Protein AF-X1MXT7-F1 (afdb_monomer_lite)

Sequence (134 aa):
MNREELKVAAERLRNFPRKKKFLIAIDSDGCVFDSMSPKQIVVFHPKIMEFHQLWGIEFYLRQVAEFVNLFSRTRGCNRFIALQHIYRFLTEIPGIDQMIVEQGITLPDATTLDAYIKKYKDISLGNPTLEEYV

Radius of gyration: 19.44 Å; chains: 1; bounding box: 43×33×56 Å

Secondary structure (DSSP, 8-state):
--HHHHHHHHHHHHT----SS------TBTTTB--HHHIIIIIIHHHHHHHHT-GGGHHHHHHHHHIIIIISTTTT--HHHHHHHHHHHHHTSTTHHHHHHHTT------HHHHHHHHHHTTT--SHHHHHHH-

Organism: NCBI:txid412755

Structure (mmCIF, N/CA/C/O backbone):
data_AF-X1MXT7-F1
#
_entry.id   AF-X1MXT7-F1
#
loop_
_atom_site.group_PDB
_atom_site.id
_atom_site.type_symbol
_atom_site.label_atom_id
_atom_site.label_alt_id
_atom_site.label_comp_id
_atom_site.label_asym_id
_atom_site.label_entity_id
_atom_site.label_seq_id
_atom_site.pdbx_PDB_ins_code
_atom_site.Cartn_x
_atom_site.Cartn_y
_atom_site.Cartn_z
_atom_site.occupancy
_atom_site.B_iso_or_equiv
_atom_site.auth_seq_id
_atom_site.auth_comp_id
_atom_site.auth_asym_id
_atom_site.auth_atom_id
_atom_site.pdbx_PDB_model_num
ATOM 1 N N . MET A 1 1 ? -4.177 -2.419 -25.487 1.00 59.03 1 MET A N 1
ATOM 2 C CA . MET A 1 1 ? -3.439 -3.277 -26.430 1.00 59.03 1 MET A CA 1
ATOM 3 C C . MET A 1 1 ? -3.895 -4.706 -26.249 1.00 59.03 1 MET A C 1
ATOM 5 O O . MET A 1 1 ? -4.060 -5.129 -25.108 1.00 59.03 1 MET A O 1
ATOM 9 N N . ASN A 1 2 ? -4.123 -5.431 -27.336 1.00 86.88 2 ASN A N 1
ATOM 10 C CA . ASN A 1 2 ? -4.421 -6.859 -27.266 1.00 86.88 2 ASN A CA 1
ATOM 11 C C . ASN A 1 2 ? -3.135 -7.680 -27.012 1.00 86.88 2 ASN A C 1
ATOM 13 O O . ASN A 1 2 ? -2.015 -7.163 -27.047 1.00 86.88 2 ASN A O 1
ATOM 17 N N . ARG A 1 3 ? -3.294 -8.976 -26.720 1.00 82.31 3 ARG A N 1
ATOM 18 C CA . ARG A 1 3 ? -2.184 -9.872 -26.348 1.00 82.31 3 ARG A CA 1
ATOM 19 C C . ARG A 1 3 ? -1.128 -10.011 -27.452 1.00 82.31 3 ARG A C 1
ATOM 21 O O . ARG A 1 3 ? 0.044 -10.213 -27.146 1.00 82.31 3 ARG A O 1
ATOM 28 N N . GLU A 1 4 ? -1.540 -9.879 -28.706 1.00 87.81 4 GLU A N 1
ATOM 29 C CA . GLU A 1 4 ? -0.666 -9.988 -29.871 1.00 87.81 4 GLU A CA 1
ATOM 30 C C . GLU A 1 4 ? 0.165 -8.714 -30.066 1.00 87.81 4 GLU A C 1
ATOM 32 O O . GLU A 1 4 ? 1.379 -8.777 -30.241 1.00 87.81 4 GLU A O 1
ATOM 37 N N . GLU A 1 5 ? -0.446 -7.542 -29.893 1.00 86.94 5 GLU A N 1
ATOM 38 C CA . GLU A 1 5 ? 0.253 -6.251 -29.901 1.00 86.94 5 GLU A CA 1
ATOM 39 C C . GLU A 1 5 ? 1.334 -6.177 -28.812 1.00 86.94 5 GLU A C 1
ATOM 41 O O . GLU A 1 5 ? 2.425 -5.655 -29.050 1.00 86.94 5 GLU A O 1
ATOM 46 N N . LEU A 1 6 ? 1.061 -6.732 -27.624 1.00 81.62 6 LEU A N 1
ATOM 47 C CA . LEU A 1 6 ? 2.041 -6.815 -26.534 1.00 81.62 6 LEU A CA 1
ATOM 48 C C . LEU A 1 6 ? 3.222 -7.729 -26.885 1.00 81.62 6 LEU A C 1
ATOM 50 O O . LEU A 1 6 ? 4.366 -7.378 -26.588 1.00 81.62 6 LEU A O 1
ATOM 54 N N . LYS A 1 7 ? 2.972 -8.871 -27.542 1.00 88.88 7 LYS A N 1
ATOM 55 C CA . LYS A 1 7 ? 4.041 -9.761 -28.022 1.00 88.88 7 LYS A CA 1
ATOM 56 C C . LYS A 1 7 ? 4.923 -9.068 -29.056 1.00 88.88 7 LYS A C 1
ATOM 58 O O . LYS A 1 7 ? 6.140 -9.056 -28.891 1.00 88.88 7 LYS A O 1
ATOM 63 N N . VAL A 1 8 ? 4.319 -8.428 -30.057 1.00 90.12 8 VAL A N 1
ATOM 64 C CA . VAL A 1 8 ? 5.051 -7.701 -31.108 1.00 90.12 8 VAL A CA 1
ATOM 65 C C . VAL A 1 8 ? 5.887 -6.564 -30.514 1.00 90.12 8 VAL A C 1
ATOM 67 O O . VAL A 1 8 ? 7.043 -6.369 -30.898 1.00 90.12 8 VAL A O 1
ATOM 70 N N . ALA A 1 9 ? 5.345 -5.817 -29.547 1.00 87.75 9 ALA A N 1
ATOM 71 C CA . ALA A 1 9 ? 6.091 -4.771 -28.849 1.00 87.75 9 ALA A CA 1
ATOM 72 C C . ALA A 1 9 ? 7.282 -5.339 -28.054 1.00 87.75 9 ALA A C 1
ATOM 74 O O . ALA A 1 9 ? 8.385 -4.789 -28.120 1.00 87.75 9 ALA A O 1
ATOM 75 N N . ALA A 1 10 ? 7.087 -6.458 -27.349 1.00 88.88 10 ALA A N 1
ATOM 76 C CA . ALA A 1 10 ? 8.150 -7.131 -26.606 1.00 88.88 10 ALA A CA 1
ATOM 77 C C . ALA A 1 10 ? 9.257 -7.665 -27.531 1.00 88.88 10 ALA A C 1
ATOM 79 O O . ALA A 1 10 ? 10.441 -7.496 -27.235 1.00 88.88 10 ALA A O 1
ATOM 80 N N . GLU A 1 11 ? 8.897 -8.262 -28.669 1.00 93.12 11 GLU A N 1
ATOM 81 C CA . GLU A 1 11 ? 9.859 -8.721 -29.678 1.00 93.12 11 GLU A CA 1
ATOM 82 C C . GLU A 1 11 ? 10.648 -7.561 -30.286 1.00 93.12 11 GLU A C 1
ATOM 84 O O . GLU A 1 11 ? 11.868 -7.655 -30.417 1.00 93.12 11 GLU A O 1
ATOM 89 N N . ARG A 1 12 ? 9.993 -6.433 -30.584 1.00 91.06 12 ARG A N 1
ATOM 90 C CA . ARG A 1 12 ? 10.673 -5.216 -31.057 1.00 91.06 12 ARG A CA 1
ATOM 91 C C . ARG A 1 12 ? 11.707 -4.696 -30.062 1.00 91.06 12 ARG A C 1
ATOM 93 O O . ARG A 1 12 ? 12.783 -4.287 -30.485 1.00 91.06 12 ARG A O 1
ATOM 100 N N . LEU A 1 13 ? 11.394 -4.711 -28.767 1.00 87.50 13 LEU A N 1
ATOM 101 C CA . LEU A 1 13 ? 12.320 -4.310 -27.702 1.00 87.50 13 LEU A CA 1
ATOM 102 C C . LEU A 1 13 ? 13.505 -5.274 -27.581 1.00 87.50 13 LEU A C 1
ATOM 104 O O . LEU A 1 13 ? 14.646 -4.824 -27.501 1.00 87.50 13 LEU A O 1
ATOM 108 N N . ARG A 1 14 ? 13.254 -6.590 -27.619 1.00 88.75 14 ARG A N 1
ATOM 109 C CA . ARG A 1 14 ? 14.316 -7.615 -27.584 1.00 88.75 14 ARG A CA 1
ATOM 110 C C . ARG A 1 14 ? 15.250 -7.520 -28.787 1.00 88.75 14 ARG A C 1
ATOM 112 O O . ARG A 1 14 ? 16.458 -7.649 -28.630 1.00 88.75 14 ARG A O 1
ATOM 119 N N . ASN A 1 15 ? 14.687 -7.255 -29.963 1.00 93.19 15 ASN A N 1
ATOM 120 C CA . ASN A 1 15 ? 15.422 -7.140 -31.220 1.00 93.19 15 ASN A CA 1
ATOM 121 C C . ASN A 1 15 ? 15.898 -5.707 -31.503 1.00 93.19 15 ASN A C 1
ATOM 123 O O . ASN A 1 15 ? 16.346 -5.421 -32.615 1.00 93.19 15 ASN A O 1
ATOM 127 N N . PHE A 1 16 ? 15.789 -4.787 -30.538 1.00 90.19 16 PHE A N 1
ATOM 128 C CA . PHE A 1 16 ? 16.158 -3.396 -30.754 1.00 90.19 16 PHE A CA 1
ATOM 129 C C . PHE A 1 16 ? 17.674 -3.283 -30.993 1.00 90.19 16 PHE A C 1
ATOM 131 O O . PHE A 1 16 ? 18.465 -3.584 -30.092 1.00 90.19 16 PHE A O 1
ATOM 138 N N . PRO A 1 17 ? 18.122 -2.833 -32.182 1.00 90.38 17 PRO A N 1
ATOM 139 C CA . PRO A 1 17 ? 19.542 -2.770 -32.484 1.00 90.38 17 PRO A CA 1
ATOM 140 C C . PRO A 1 17 ? 20.207 -1.692 -31.624 1.00 90.38 17 PRO A C 1
ATOM 142 O O . PRO A 1 17 ? 19.834 -0.516 -31.659 1.00 90.38 17 PRO A O 1
ATOM 145 N N . ARG A 1 18 ? 21.224 -2.079 -30.848 1.00 90.62 18 ARG A N 1
ATOM 146 C CA . ARG A 1 18 ? 21.971 -1.157 -29.984 1.00 90.62 18 ARG A CA 1
ATOM 147 C C . ARG A 1 18 ? 22.712 -0.113 -30.827 1.00 90.62 18 ARG A C 1
ATOM 149 O O . ARG A 1 18 ? 23.688 -0.429 -31.495 1.00 90.62 18 ARG A O 1
ATOM 156 N N . LYS A 1 19 ? 22.289 1.154 -30.742 1.00 92.06 19 LYS A N 1
ATOM 157 C CA . LYS A 1 19 ? 22.909 2.285 -31.470 1.00 92.06 19 LYS A CA 1
ATOM 158 C C . LYS A 1 19 ? 23.931 3.088 -30.660 1.00 92.06 19 LYS A C 1
ATOM 160 O O . LYS A 1 19 ? 24.637 3.922 -31.220 1.00 92.06 19 LYS A O 1
ATOM 165 N N . LYS A 1 20 ? 23.976 2.908 -29.337 1.00 93.12 20 LYS A N 1
ATOM 166 C CA . LYS A 1 20 ? 24.816 3.690 -28.415 1.00 93.12 20 LYS A CA 1
ATOM 167 C C . LYS A 1 20 ? 25.598 2.769 -27.480 1.00 93.12 20 LYS A C 1
ATOM 169 O O . LYS A 1 20 ? 25.149 1.672 -27.141 1.00 93.12 20 LYS A O 1
ATOM 174 N N . LYS A 1 21 ? 26.777 3.224 -27.044 1.00 93.75 21 LYS A N 1
ATOM 175 C CA . LYS A 1 21 ? 27.629 2.478 -26.103 1.00 93.75 21 LYS A CA 1
ATOM 176 C C . LYS A 1 21 ? 27.014 2.407 -24.703 1.00 93.75 21 LYS A C 1
ATOM 178 O O . LYS A 1 21 ? 27.218 1.413 -24.022 1.00 93.75 21 LYS A O 1
ATOM 183 N N . PHE A 1 22 ? 26.216 3.390 -24.303 1.00 91.81 22 PHE A N 1
ATOM 184 C CA . PHE A 1 22 ? 25.566 3.412 -22.995 1.00 91.81 22 PHE A CA 1
ATOM 185 C C . PHE A 1 22 ? 24.098 3.812 -23.132 1.00 91.81 22 PHE A C 1
ATOM 187 O O . PHE A 1 22 ? 23.742 4.555 -24.049 1.00 91.81 22 PHE A O 1
ATOM 194 N N . LEU A 1 23 ? 23.274 3.308 -22.217 1.00 88.94 23 LEU A N 1
ATOM 195 C CA . LEU A 1 23 ? 21.913 3.764 -21.966 1.00 88.94 23 LEU A CA 1
ATOM 196 C C . LEU A 1 23 ? 21.904 4.353 -20.557 1.00 88.94 23 LEU A C 1
ATOM 198 O O . LEU A 1 23 ? 22.268 3.663 -19.609 1.00 88.94 23 LEU A O 1
ATOM 202 N N . ILE A 1 24 ? 21.511 5.617 -20.443 1.00 90.00 24 ILE A N 1
ATOM 203 C CA . ILE A 1 24 ? 21.268 6.272 -19.159 1.00 90.00 24 ILE A CA 1
ATOM 204 C C . ILE A 1 24 ? 19.760 6.465 -19.081 1.00 90.00 24 ILE A C 1
ATOM 206 O O . ILE A 1 24 ? 19.193 7.197 -19.890 1.00 90.00 24 ILE A O 1
ATOM 210 N N . ALA A 1 25 ? 19.120 5.757 -18.158 1.00 88.25 25 ALA A N 1
ATOM 211 C CA . ALA A 1 25 ? 17.703 5.903 -17.868 1.00 88.25 25 ALA A CA 1
ATOM 212 C C . ALA A 1 25 ? 17.570 6.556 -16.494 1.00 88.25 25 ALA A C 1
ATOM 214 O O . ALA A 1 25 ? 18.227 6.131 -15.544 1.00 88.25 25 ALA A O 1
ATOM 215 N N . ILE A 1 26 ? 16.748 7.596 -16.416 1.00 87.50 26 ILE A N 1
ATOM 216 C CA . ILE A 1 26 ? 16.420 8.277 -15.169 1.00 87.50 26 ILE A CA 1
ATOM 217 C C . ILE A 1 26 ? 14.932 8.052 -14.953 1.00 87.50 26 ILE A C 1
ATOM 219 O O . ILE A 1 26 ? 14.133 8.350 -15.842 1.00 87.50 26 ILE A O 1
ATOM 223 N N . ASP A 1 27 ? 14.577 7.490 -13.804 1.00 84.56 27 ASP A N 1
ATOM 224 C CA . ASP A 1 27 ? 13.177 7.368 -13.427 1.00 84.56 27 ASP A CA 1
ATOM 225 C C . ASP A 1 27 ? 12.608 8.765 -13.163 1.00 84.56 27 ASP A C 1
ATOM 227 O O . ASP A 1 27 ? 13.220 9.579 -12.470 1.00 84.56 27 ASP A O 1
ATOM 231 N N . SER A 1 28 ? 11.461 9.088 -13.749 1.00 83.62 28 SER A N 1
ATOM 232 C CA . SER A 1 28 ? 10.871 10.412 -13.570 1.00 83.62 28 SER A CA 1
ATOM 233 C C . SER A 1 28 ? 10.235 10.555 -12.191 1.00 83.62 28 SER A C 1
ATOM 235 O O . SER A 1 28 ? 10.384 11.592 -11.540 1.00 83.62 28 SER A O 1
ATOM 237 N N . ASP A 1 29 ? 9.534 9.516 -11.741 1.00 79.25 29 ASP A N 1
ATOM 238 C CA . ASP A 1 29 ? 8.718 9.555 -10.534 1.00 79.25 29 ASP A CA 1
ATOM 239 C C . ASP A 1 29 ? 9.560 9.288 -9.285 1.00 79.25 29 ASP A C 1
ATOM 241 O O . ASP A 1 29 ? 10.181 8.244 -9.134 1.00 79.25 29 ASP A O 1
ATOM 245 N N . GLY A 1 30 ? 9.591 10.245 -8.359 1.00 75.06 30 GLY A N 1
ATOM 246 C CA . GLY A 1 30 ? 10.329 10.107 -7.104 1.00 75.06 30 GLY A CA 1
ATOM 247 C C . GLY A 1 30 ? 11.851 10.242 -7.226 1.00 75.06 30 GLY A C 1
ATOM 248 O O . GLY A 1 30 ? 12.520 10.162 -6.195 1.00 75.06 30 GLY A O 1
ATOM 249 N N . CYS A 1 31 ? 12.389 10.467 -8.433 1.00 80.19 31 CYS A N 1
ATOM 250 C CA . CYS A 1 31 ? 13.802 10.785 -8.669 1.00 80.19 31 CYS A CA 1
ATOM 251 C C . CYS A 1 31 ? 13.985 12.148 -9.360 1.00 80.19 31 CYS A C 1
ATOM 253 O O . CYS A 1 31 ? 14.673 13.000 -8.802 1.00 80.19 31 CYS A O 1
ATOM 255 N N . VAL A 1 32 ? 13.342 12.401 -10.510 1.00 86.12 32 VAL A N 1
ATOM 256 C CA . VAL A 1 32 ? 13.390 13.730 -11.165 1.00 86.12 32 VAL A CA 1
ATOM 257 C C . VAL A 1 32 ? 12.376 14.699 -10.556 1.00 86.12 32 VAL A C 1
ATOM 259 O O . VAL A 1 32 ? 12.695 15.867 -10.341 1.00 86.12 32 VAL A O 1
ATOM 262 N N . PHE A 1 33 ? 11.167 14.223 -10.256 1.00 88.00 33 PHE A N 1
ATOM 263 C CA . PHE A 1 33 ? 10.111 15.016 -9.624 1.00 88.00 33 PHE A CA 1
ATOM 264 C C . PHE A 1 33 ? 9.595 14.313 -8.370 1.00 88.00 33 PHE A C 1
ATOM 266 O O . PHE A 1 33 ? 9.424 13.090 -8.373 1.00 88.00 33 PHE A O 1
ATOM 273 N N . ASP A 1 34 ? 9.263 15.072 -7.320 1.00 84.38 34 ASP A N 1
ATOM 274 C CA . ASP A 1 34 ? 8.548 14.509 -6.169 1.00 84.38 34 ASP A CA 1
ATOM 275 C C . ASP A 1 34 ? 7.058 14.330 -6.481 1.00 84.38 34 ASP A C 1
ATOM 277 O O . ASP A 1 34 ? 6.188 15.081 -6.045 1.00 84.38 34 ASP A O 1
ATOM 281 N N . SER A 1 35 ? 6.765 13.308 -7.279 1.00 89.62 35 SER A N 1
ATOM 282 C CA . SER A 1 35 ? 5.399 12.850 -7.509 1.00 89.62 35 SER A CA 1
ATOM 283 C C . SER A 1 35 ? 4.960 11.799 -6.484 1.00 89.62 35 SER A C 1
ATOM 285 O O . SER A 1 35 ? 3.783 11.446 -6.449 1.00 89.62 35 SER A O 1
ATOM 287 N N . MET A 1 36 ? 5.867 11.294 -5.639 1.00 91.75 36 MET A N 1
ATOM 288 C CA . MET A 1 36 ? 5.568 10.197 -4.715 1.00 91.75 36 MET A CA 1
ATOM 289 C C . MET A 1 36 ? 4.828 10.680 -3.475 1.00 91.75 36 MET A C 1
ATOM 291 O O . MET A 1 36 ? 3.823 10.066 -3.109 1.00 91.75 36 MET A O 1
ATOM 295 N N . SER A 1 37 ? 5.259 11.794 -2.882 1.00 93.25 37 SER A N 1
ATOM 296 C CA . SER A 1 37 ? 4.577 12.396 -1.733 1.00 93.25 37 SER A CA 1
ATOM 297 C C . SER A 1 37 ? 3.101 12.705 -2.029 1.00 93.25 37 SER A C 1
ATOM 299 O O . SER A 1 37 ? 2.240 12.183 -1.315 1.00 93.25 37 SER A O 1
ATOM 301 N N . PRO A 1 38 ? 2.743 13.447 -3.103 1.00 95.00 38 PRO A N 1
ATOM 302 C CA . PRO A 1 38 ? 1.338 13.720 -3.397 1.00 95.00 38 PRO A CA 1
ATOM 303 C C . PRO A 1 38 ? 0.545 12.454 -3.748 1.00 95.00 38 PRO A C 1
ATOM 305 O O . PRO A 1 38 ? -0.591 12.318 -3.301 1.00 95.00 38 PRO A O 1
ATOM 308 N N . LYS A 1 39 ? 1.118 11.484 -4.478 1.00 93.94 39 LYS A N 1
ATOM 309 C CA . LYS A 1 39 ? 0.430 10.208 -4.765 1.00 93.94 39 LYS A CA 1
ATOM 310 C C . LYS A 1 39 ? 0.072 9.455 -3.483 1.00 93.94 39 LYS A C 1
ATOM 312 O O . LYS A 1 39 ? -1.051 8.977 -3.350 1.00 93.94 39 LYS A O 1
ATOM 317 N N . GLN A 1 40 ? 0.996 9.360 -2.531 1.00 96.12 40 GLN A N 1
ATOM 318 C CA . GLN A 1 40 ? 0.736 8.668 -1.269 1.00 96.12 40 GLN A CA 1
ATOM 319 C C . GLN A 1 40 ? -0.259 9.446 -0.397 1.00 96.12 40 GLN A C 1
ATOM 321 O O . GLN A 1 40 ? -1.315 8.922 -0.044 1.00 96.12 40 GLN A O 1
ATOM 326 N N . ILE A 1 41 ? 0.019 10.723 -0.135 1.00 96.88 41 ILE A N 1
ATOM 327 C CA . ILE A 1 41 ? -0.717 11.535 0.843 1.00 96.88 41 ILE A CA 1
ATOM 328 C C . ILE A 1 41 ? -2.113 11.929 0.348 1.00 96.88 41 ILE A C 1
ATOM 330 O O . ILE A 1 41 ? -3.067 11.905 1.131 1.00 96.88 41 ILE A O 1
ATOM 334 N N . VAL A 1 42 ? -2.239 12.303 -0.927 1.00 97.31 42 VAL A N 1
ATOM 335 C CA . VAL A 1 42 ? -3.489 12.836 -1.494 1.00 97.31 42 VAL A CA 1
ATOM 336 C C . VAL A 1 42 ? -4.359 11.729 -2.083 1.00 97.31 42 VAL A C 1
ATOM 338 O O . VAL A 1 42 ? -5.579 11.857 -2.074 1.00 97.31 42 VAL A O 1
ATOM 341 N N . VAL A 1 43 ? -3.766 10.637 -2.580 1.00 96.50 43 VAL A N 1
ATOM 342 C CA . VAL A 1 43 ? -4.524 9.571 -3.259 1.00 96.50 43 VAL A CA 1
ATOM 343 C C . VAL A 1 43 ? -4.595 8.299 -2.424 1.00 96.50 43 VAL A C 1
ATOM 345 O O . VAL A 1 43 ? -5.693 7.842 -2.111 1.00 96.50 43 VAL A O 1
ATOM 348 N N . PHE A 1 44 ? -3.460 7.705 -2.049 1.00 97.12 44 PHE A N 1
ATOM 349 C CA . PHE A 1 44 ? -3.480 6.366 -1.455 1.00 97.12 44 PHE A CA 1
ATOM 350 C C . PHE A 1 44 ? -3.950 6.334 -0.000 1.00 97.12 44 PHE A C 1
ATOM 352 O O . PHE A 1 44 ? -4.795 5.498 0.317 1.00 97.12 44 PHE A O 1
ATOM 359 N N . HIS A 1 45 ? -3.487 7.231 0.876 1.00 97.94 45 HIS A N 1
ATOM 360 C CA . HIS A 1 45 ? -3.923 7.209 2.281 1.00 97.94 45 HIS A CA 1
ATOM 361 C C . HIS A 1 45 ? -5.445 7.396 2.412 1.00 97.94 45 HIS A C 1
ATOM 363 O O . HIS A 1 45 ? -6.069 6.579 3.095 1.00 97.94 45 HIS A O 1
ATOM 369 N N . PRO A 1 46 ? -6.083 8.365 1.714 1.00 98.38 46 PRO A N 1
ATOM 370 C CA . PRO A 1 46 ? -7.539 8.487 1.725 1.00 98.38 46 PRO A CA 1
ATOM 371 C C . PRO A 1 46 ? -8.248 7.228 1.233 1.00 98.38 46 PRO A C 1
ATOM 373 O O . PRO A 1 46 ? -9.241 6.825 1.826 1.00 98.38 46 PRO A O 1
ATOM 376 N N . LYS A 1 47 ? -7.720 6.551 0.203 1.00 97.94 47 LYS A N 1
ATOM 377 C CA . LYS A 1 47 ? -8.335 5.319 -0.312 1.00 97.94 47 LYS A CA 1
ATOM 378 C C . LYS A 1 47 ? -8.256 4.151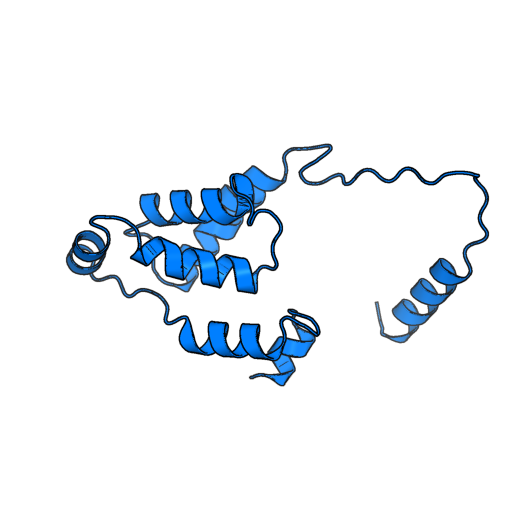 0.665 1.00 97.94 47 LYS A C 1
ATOM 380 O O . LYS A 1 47 ? -9.217 3.393 0.753 1.00 97.94 47 LYS A O 1
ATOM 385 N N . ILE A 1 48 ? -7.167 4.027 1.427 1.00 97.25 48 ILE A N 1
ATOM 386 C CA . ILE A 1 48 ? -7.071 3.028 2.502 1.00 97.25 48 ILE A CA 1
ATOM 387 C C . ILE A 1 48 ? -8.108 3.335 3.592 1.00 97.25 48 ILE A C 1
ATOM 389 O O . ILE A 1 48 ? -8.837 2.436 4.011 1.00 97.25 48 ILE A O 1
ATOM 393 N N . MET A 1 49 ? -8.212 4.600 4.018 1.00 97.69 49 MET A N 1
ATOM 394 C CA . MET A 1 49 ? -9.162 5.010 5.059 1.00 97.69 49 MET A CA 1
ATOM 395 C C . MET A 1 49 ? -10.620 4.872 4.629 1.00 97.69 49 MET A C 1
ATOM 397 O O . MET A 1 49 ? -11.425 4.391 5.417 1.00 97.69 49 MET A O 1
ATOM 401 N N . GLU A 1 50 ? -10.969 5.245 3.397 1.00 97.62 50 GLU A N 1
ATOM 402 C CA . GLU A 1 50 ? -12.320 5.067 2.854 1.00 97.62 50 GLU A CA 1
ATOM 403 C C . GLU A 1 50 ? -12.706 3.591 2.785 1.00 97.62 50 GLU A C 1
ATOM 405 O O . GLU A 1 50 ? -13.786 3.213 3.234 1.00 97.62 50 GLU A O 1
ATOM 410 N N . PHE A 1 51 ? -11.830 2.744 2.243 1.00 96.38 51 PHE A N 1
ATOM 411 C CA . PHE A 1 51 ? -12.158 1.335 2.043 1.00 96.38 51 PHE A CA 1
ATOM 412 C C . PHE A 1 51 ? -12.325 0.584 3.370 1.00 96.38 51 PHE A C 1
ATOM 414 O O . PHE A 1 51 ? -13.226 -0.240 3.500 1.00 96.38 51 PHE A O 1
ATOM 421 N N . HIS A 1 52 ? -11.498 0.900 4.369 1.00 95.44 52 HIS A N 1
ATOM 422 C CA . HIS A 1 52 ? -11.517 0.236 5.676 1.00 95.44 52 HIS A CA 1
ATOM 423 C C . HIS A 1 52 ? -12.225 1.026 6.784 1.00 95.44 52 HIS A C 1
ATOM 425 O O . HIS A 1 52 ? -12.201 0.596 7.931 1.00 95.44 52 HIS A O 1
ATOM 431 N N . GLN A 1 53 ? -12.846 2.165 6.464 1.00 96.69 53 GLN A N 1
ATOM 432 C CA . GLN A 1 53 ? -13.528 3.035 7.432 1.00 96.69 53 GLN A CA 1
ATOM 433 C C . GLN A 1 53 ? -12.612 3.506 8.587 1.00 96.69 53 GLN A C 1
ATOM 435 O O . GLN A 1 53 ? -13.007 3.529 9.749 1.00 96.69 53 GLN A O 1
ATOM 440 N N . LEU A 1 54 ? -11.374 3.907 8.271 1.00 96.88 54 LEU A N 1
ATOM 441 C CA . LEU A 1 54 ? -10.329 4.249 9.258 1.00 96.88 54 LEU A CA 1
ATOM 442 C C . LEU A 1 54 ? -10.138 5.757 9.487 1.00 96.88 54 LEU A C 1
ATOM 444 O O . LEU A 1 54 ? -9.127 6.174 10.050 1.00 96.88 54 LEU A O 1
ATOM 448 N N . TRP A 1 55 ? -11.081 6.598 9.061 1.00 97.06 55 TRP A N 1
ATOM 449 C CA . TRP A 1 55 ? -10.948 8.057 9.175 1.00 97.06 55 TRP A CA 1
ATOM 450 C C . TRP A 1 55 ? -10.776 8.553 10.618 1.00 97.06 55 TRP A C 1
ATOM 452 O O . TRP A 1 55 ? -10.043 9.512 10.842 1.00 97.06 55 TRP A O 1
ATOM 462 N N . GLY A 1 56 ? -11.362 7.876 11.611 1.00 95.81 56 GLY A N 1
ATOM 463 C CA . GLY A 1 56 ? -11.200 8.257 13.021 1.00 95.81 56 GLY A CA 1
ATOM 464 C C . GLY A 1 56 ? -9.782 8.055 13.584 1.00 95.81 56 GLY A C 1
ATOM 465 O O . GLY A 1 56 ? -9.493 8.543 14.671 1.00 95.81 56 GLY A O 1
ATOM 466 N N . ILE A 1 57 ? -8.878 7.399 12.842 1.00 96.06 57 ILE A N 1
ATOM 467 C CA . ILE A 1 57 ? -7.444 7.275 13.172 1.00 96.06 57 ILE A CA 1
ATOM 468 C C . ILE A 1 57 ? -6.540 7.862 12.076 1.00 96.06 57 ILE A C 1
ATOM 470 O O . ILE A 1 57 ? -5.391 7.437 11.927 1.00 96.06 57 ILE A O 1
ATOM 474 N N . GLU A 1 58 ? -7.028 8.846 11.310 1.00 96.75 58 GLU A N 1
ATOM 475 C CA . GLU A 1 58 ? -6.313 9.439 10.168 1.00 96.75 58 GLU A CA 1
ATOM 476 C C . GLU A 1 58 ? -4.858 9.804 10.490 1.00 96.75 58 GLU A C 1
ATOM 478 O O . GLU A 1 58 ? -3.945 9.449 9.742 1.00 96.75 58 GLU A O 1
ATOM 483 N N . PHE A 1 59 ? -4.631 10.479 11.618 1.00 95.88 59 PHE A N 1
ATOM 484 C CA . PHE A 1 59 ? -3.297 10.904 12.039 1.00 95.88 59 PHE A CA 1
ATOM 485 C C . PHE A 1 59 ? -2.315 9.729 12.167 1.00 95.88 59 PHE A C 1
ATOM 487 O O . PHE A 1 59 ? -1.168 9.817 11.723 1.00 95.88 59 PHE A O 1
ATOM 494 N N . TYR A 1 60 ? -2.759 8.614 12.747 1.00 96.88 60 TYR A N 1
ATOM 495 C CA . TYR A 1 60 ? -1.934 7.421 12.935 1.00 96.88 60 TYR A CA 1
ATOM 496 C C . TYR A 1 60 ? -1.699 6.693 11.614 1.00 96.88 60 TYR A C 1
ATOM 498 O O . TYR A 1 60 ? -0.566 6.325 11.300 1.00 96.88 60 TYR A O 1
ATOM 506 N N . LEU A 1 61 ? -2.745 6.550 10.797 1.00 97.62 61 LEU A N 1
ATOM 507 C CA . LEU A 1 61 ? -2.632 5.886 9.503 1.00 97.62 61 LEU A CA 1
ATOM 508 C C . LEU A 1 61 ? -1.709 6.640 8.548 1.00 97.62 61 LEU A C 1
ATOM 510 O O . LEU A 1 61 ? -0.879 6.007 7.896 1.00 97.62 61 LEU A O 1
ATOM 514 N N . ARG A 1 62 ? -1.794 7.974 8.493 1.00 97.94 62 ARG A N 1
ATOM 515 C CA . ARG A 1 62 ? -0.886 8.784 7.671 1.00 97.94 62 ARG A CA 1
ATOM 516 C C . ARG A 1 62 ? 0.560 8.625 8.111 1.00 97.94 62 ARG A C 1
ATOM 518 O O . ARG A 1 62 ? 1.397 8.336 7.267 1.00 97.94 62 ARG A O 1
ATOM 525 N N . GLN A 1 63 ? 0.851 8.713 9.408 1.00 97.44 63 GLN A N 1
ATOM 526 C CA . GLN A 1 63 ? 2.218 8.524 9.905 1.00 97.44 63 GLN A CA 1
ATOM 527 C C . GLN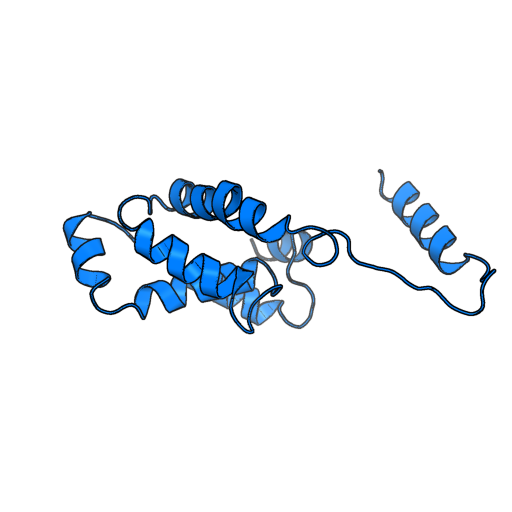 A 1 63 ? 2.800 7.163 9.515 1.00 97.44 63 GLN A C 1
ATOM 529 O O . GLN A 1 63 ? 3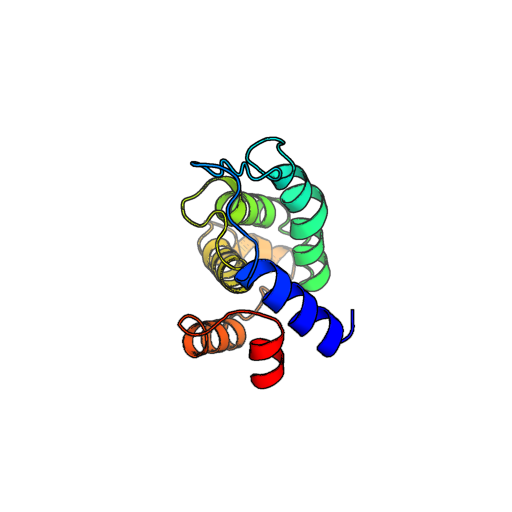.917 7.095 8.999 1.00 97.44 63 GLN A O 1
ATOM 534 N N . VAL A 1 64 ? 2.040 6.082 9.709 1.00 97.88 64 VAL A N 1
ATOM 535 C CA . VAL A 1 64 ? 2.497 4.734 9.348 1.00 97.88 64 VAL A CA 1
ATOM 536 C C . VAL A 1 64 ? 2.660 4.595 7.840 1.00 97.88 64 VAL A C 1
ATOM 538 O O . VAL A 1 64 ? 3.679 4.087 7.375 1.00 97.88 64 VAL A O 1
ATOM 541 N N . ALA A 1 65 ? 1.681 5.047 7.058 1.00 98.06 65 ALA A N 1
ATOM 542 C CA . ALA A 1 65 ? 1.717 4.913 5.609 1.00 98.06 65 ALA A CA 1
ATOM 543 C C . ALA A 1 65 ? 2.838 5.753 4.977 1.00 98.06 65 ALA A C 1
ATOM 545 O O . ALA A 1 65 ? 3.503 5.277 4.056 1.00 98.06 65 ALA A O 1
ATOM 546 N N . GLU A 1 66 ? 3.121 6.944 5.506 1.00 97.75 66 GLU A N 1
ATOM 547 C CA . GLU A 1 66 ? 4.272 7.759 5.109 1.00 97.75 66 GLU A CA 1
ATOM 548 C C . GLU A 1 66 ? 5.593 7.090 5.496 1.00 97.75 66 GLU A C 1
ATOM 550 O O . GLU A 1 66 ? 6.502 6.995 4.666 1.00 97.75 66 GLU A O 1
ATOM 555 N N . PHE A 1 67 ? 5.701 6.549 6.713 1.00 98.00 67 PHE A N 1
ATOM 556 C CA . PHE A 1 67 ? 6.883 5.794 7.123 1.00 98.00 67 PHE A CA 1
ATOM 557 C C . PHE A 1 67 ? 7.135 4.606 6.186 1.00 98.00 67 PHE A C 1
ATOM 559 O O . PHE A 1 67 ? 8.242 4.446 5.668 1.00 98.00 67 PHE A O 1
ATOM 566 N N . VAL A 1 68 ? 6.108 3.808 5.891 1.00 98.19 68 VAL A N 1
ATOM 567 C CA . VAL A 1 68 ? 6.229 2.624 5.030 1.00 98.19 68 VAL A CA 1
ATOM 568 C C . VAL A 1 68 ? 6.569 2.999 3.586 1.00 98.19 68 VAL A C 1
ATOM 570 O O . VAL A 1 68 ? 7.453 2.381 2.987 1.00 98.19 68 VAL A O 1
ATOM 573 N N . ASN A 1 69 ? 5.891 4.000 3.018 1.00 96.94 69 ASN A N 1
ATOM 574 C CA . ASN A 1 69 ? 5.944 4.265 1.578 1.00 96.94 69 ASN A CA 1
ATOM 575 C C . ASN A 1 69 ? 6.926 5.365 1.161 1.00 96.94 69 ASN A C 1
ATOM 577 O O . ASN A 1 69 ? 7.302 5.402 -0.012 1.00 96.94 69 ASN A O 1
ATOM 581 N N . LEU A 1 70 ? 7.347 6.251 2.069 1.00 95.12 70 LEU A N 1
ATOM 582 C CA . LEU A 1 70 ? 8.157 7.431 1.733 1.00 95.12 70 LEU A CA 1
ATOM 583 C C . LEU A 1 70 ? 9.466 7.530 2.526 1.00 95.12 70 LEU A C 1
ATOM 585 O O . LEU A 1 70 ? 10.482 7.931 1.947 1.00 95.12 70 LEU A O 1
ATOM 589 N N . PHE A 1 71 ? 9.464 7.167 3.813 1.00 95.44 71 PHE A N 1
ATOM 590 C CA . PHE A 1 71 ? 10.537 7.574 4.738 1.00 95.44 71 PHE A C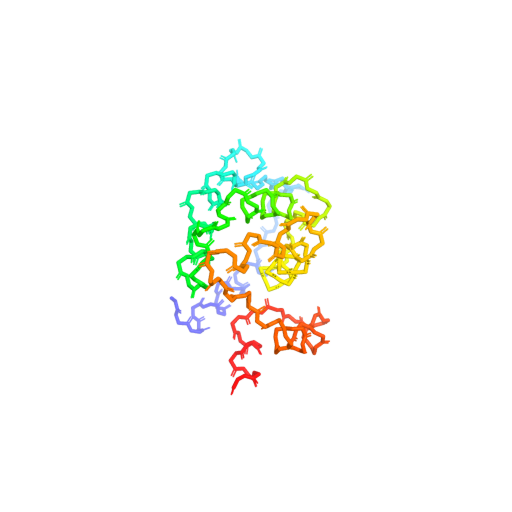A 1
ATOM 591 C C . PHE A 1 71 ? 11.289 6.432 5.436 1.00 95.44 71 PHE A C 1
ATOM 593 O O . PHE A 1 71 ? 12.096 6.686 6.327 1.00 95.44 71 PHE A O 1
ATOM 600 N N . SER A 1 72 ? 11.088 5.179 5.025 1.00 96.44 72 SER A N 1
ATOM 601 C CA . SER A 1 72 ? 11.811 4.030 5.583 1.00 96.44 72 SER A CA 1
ATOM 602 C C . SER A 1 72 ? 12.426 3.132 4.509 1.00 96.44 72 SER A C 1
ATOM 604 O O . SER A 1 72 ? 12.302 3.360 3.305 1.00 96.44 72 SER A O 1
ATOM 606 N N . ARG A 1 73 ? 13.087 2.061 4.960 1.00 95.81 73 ARG A N 1
ATOM 607 C CA . ARG A 1 73 ? 13.683 1.035 4.091 1.00 95.81 73 ARG A CA 1
ATOM 608 C C . ARG A 1 73 ? 12.651 0.201 3.332 1.00 95.81 73 ARG A C 1
ATOM 610 O O . ARG A 1 73 ? 13.036 -0.505 2.408 1.00 95.81 73 ARG A O 1
ATOM 617 N N . THR A 1 74 ? 11.371 0.270 3.699 1.00 95.88 74 THR A N 1
ATOM 618 C CA . THR A 1 74 ? 10.294 -0.403 2.959 1.00 95.88 74 THR A CA 1
ATOM 619 C C . THR A 1 74 ? 9.782 0.429 1.784 1.00 95.88 74 THR A C 1
ATOM 621 O O . THR A 1 74 ? 8.934 -0.048 1.029 1.00 95.88 74 THR A O 1
ATOM 624 N N . ARG A 1 75 ? 10.284 1.659 1.594 1.00 94.19 75 ARG A N 1
ATOM 625 C CA . ARG A 1 75 ? 9.913 2.509 0.459 1.00 94.19 75 ARG A CA 1
ATOM 626 C C . ARG A 1 75 ? 10.099 1.762 -0.860 1.00 94.19 75 ARG A C 1
ATOM 628 O O . ARG A 1 75 ? 11.157 1.201 -1.126 1.00 94.19 75 ARG A O 1
ATOM 635 N N . GLY A 1 76 ? 9.071 1.812 -1.705 1.00 90.94 76 GLY A N 1
ATOM 636 C CA . GLY A 1 76 ? 9.080 1.160 -3.016 1.00 90.94 76 GLY A CA 1
ATOM 637 C C . GLY A 1 76 ? 8.864 -0.355 -2.971 1.00 90.94 76 GLY A C 1
ATOM 638 O O . GLY A 1 76 ? 8.980 -1.005 -4.008 1.00 90.94 76 GLY A O 1
ATOM 639 N N . CYS A 1 77 ? 8.535 -0.933 -1.808 1.00 95.06 77 CYS A N 1
ATOM 640 C CA . CYS A 1 77 ? 8.089 -2.320 -1.753 1.00 95.06 77 CYS A CA 1
ATOM 641 C C . CYS A 1 77 ? 6.762 -2.512 -2.509 1.00 95.06 77 CYS A C 1
ATOM 643 O O . CYS A 1 77 ? 6.043 -1.567 -2.841 1.00 95.06 77 CYS A O 1
ATOM 645 N N . ASN A 1 78 ? 6.441 -3.769 -2.808 1.00 96.38 78 ASN A N 1
ATOM 646 C CA . ASN A 1 78 ? 5.199 -4.108 -3.486 1.00 96.38 78 ASN A CA 1
ATOM 647 C C . ASN A 1 78 ? 3.975 -3.650 -2.665 1.00 96.38 78 ASN A C 1
ATOM 649 O O . ASN A 1 78 ? 3.953 -3.809 -1.449 1.00 96.38 78 ASN A O 1
ATOM 653 N N . ARG A 1 79 ? 2.924 -3.156 -3.332 1.00 95.00 79 ARG A N 1
ATOM 654 C CA . ARG A 1 79 ? 1.707 -2.627 -2.685 1.00 95.00 79 ARG A CA 1
ATOM 655 C C . ARG A 1 79 ? 1.048 -3.576 -1.672 1.00 95.00 79 ARG A C 1
ATOM 657 O O . ARG A 1 79 ? 0.519 -3.105 -0.675 1.00 95.00 79 ARG A O 1
ATOM 664 N N . PHE A 1 80 ? 1.084 -4.892 -1.900 1.00 96.56 80 PHE A N 1
ATOM 665 C CA . PHE A 1 80 ? 0.518 -5.869 -0.964 1.00 96.56 80 PHE A CA 1
ATOM 666 C C . PHE A 1 80 ? 1.358 -5.943 0.319 1.00 96.56 80 PHE A C 1
ATOM 668 O O . PHE A 1 80 ? 0.816 -5.924 1.418 1.00 96.56 80 PHE A O 1
ATOM 675 N N . ILE A 1 81 ? 2.686 -5.928 0.172 1.00 97.12 81 ILE A N 1
ATOM 676 C CA . ILE A 1 81 ? 3.642 -5.878 1.288 1.00 97.12 81 ILE A CA 1
ATOM 677 C C . ILE A 1 81 ? 3.516 -4.546 2.042 1.00 97.12 81 ILE A C 1
ATOM 679 O O . ILE A 1 81 ? 3.543 -4.529 3.270 1.00 97.12 81 ILE A O 1
ATOM 683 N N . ALA A 1 82 ? 3.319 -3.434 1.329 1.00 97.44 82 ALA A N 1
ATOM 684 C CA . ALA A 1 82 ? 3.101 -2.129 1.947 1.00 97.44 82 ALA A CA 1
ATOM 685 C C . ALA A 1 82 ? 1.846 -2.123 2.836 1.00 97.44 82 ALA A C 1
ATOM 687 O O . ALA A 1 82 ? 1.920 -1.679 3.979 1.00 97.44 82 ALA A O 1
ATOM 688 N N . LEU A 1 83 ? 0.719 -2.662 2.354 1.00 97.06 83 LEU A N 1
ATOM 689 C CA . LEU A 1 83 ? -0.508 -2.781 3.153 1.00 97.06 83 LEU A CA 1
ATOM 690 C C . LEU A 1 83 ? -0.312 -3.683 4.378 1.00 97.06 83 LEU A C 1
ATOM 692 O O . LEU A 1 83 ? -0.700 -3.292 5.475 1.00 97.06 83 LEU A O 1
ATOM 696 N N . GLN A 1 84 ? 0.362 -4.828 4.220 1.00 96.69 84 GLN A N 1
ATOM 697 C CA . GLN A 1 84 ? 0.723 -5.702 5.344 1.00 96.69 84 GLN A CA 1
ATOM 698 C C . GLN A 1 84 ? 1.530 -4.944 6.411 1.00 96.69 84 GLN A C 1
ATOM 700 O O . GLN A 1 84 ? 1.209 -5.016 7.598 1.00 96.69 84 GLN A O 1
ATOM 705 N N . HIS A 1 85 ? 2.559 -4.191 6.008 1.00 97.38 85 HIS A N 1
ATOM 706 C CA . HIS A 1 85 ? 3.336 -3.373 6.939 1.00 97.38 85 HIS A CA 1
ATOM 707 C C . HIS A 1 85 ? 2.487 -2.301 7.615 1.00 97.38 85 HIS A C 1
ATOM 709 O O . HIS A 1 85 ? 2.625 -2.114 8.819 1.00 97.38 85 HIS A O 1
ATOM 715 N N . ILE A 1 86 ? 1.608 -1.623 6.872 1.00 97.50 86 ILE A N 1
ATOM 716 C CA . ILE A 1 86 ? 0.738 -0.585 7.430 1.00 97.50 86 ILE A CA 1
ATOM 717 C C . ILE A 1 86 ? -0.165 -1.165 8.516 1.00 97.50 86 ILE A C 1
ATOM 719 O O . ILE A 1 86 ? -0.202 -0.623 9.618 1.00 97.50 86 ILE A O 1
ATOM 723 N N . TYR A 1 87 ? -0.857 -2.272 8.243 1.00 95.25 87 TYR A N 1
ATOM 724 C CA . TYR A 1 87 ? -1.758 -2.875 9.227 1.00 95.25 87 TYR A CA 1
ATOM 725 C C . TYR A 1 87 ? -0.999 -3.376 10.453 1.00 95.25 87 TYR A C 1
ATOM 727 O O . TYR A 1 87 ? -1.430 -3.124 11.575 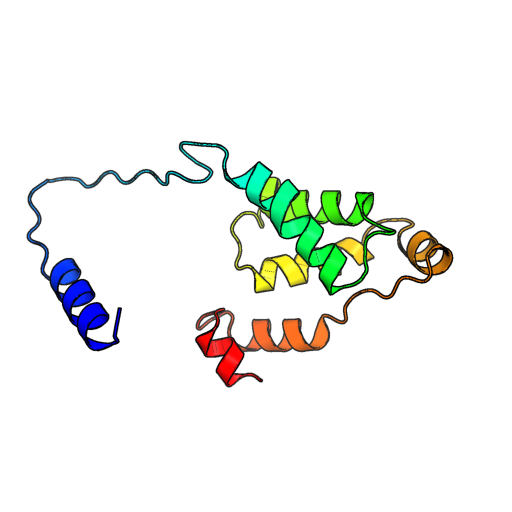1.00 95.25 87 TYR A O 1
ATOM 735 N N . ARG A 1 88 ? 0.168 -4.004 10.257 1.00 95.12 88 ARG A N 1
ATOM 736 C CA . ARG A 1 88 ? 1.000 -4.451 11.377 1.00 95.12 88 ARG A CA 1
ATOM 737 C C . ARG A 1 88 ? 1.479 -3.275 12.228 1.00 95.12 88 ARG A C 1
ATOM 739 O O . ARG A 1 88 ? 1.245 -3.257 13.429 1.00 95.12 88 ARG A O 1
ATOM 746 N N . PHE A 1 89 ? 2.101 -2.272 11.615 1.00 96.56 89 PHE A N 1
ATOM 747 C CA . PHE A 1 89 ? 2.661 -1.131 12.340 1.00 96.56 89 PHE A CA 1
ATOM 748 C C . PHE A 1 89 ? 1.601 -0.247 12.992 1.00 96.56 89 PHE A C 1
ATOM 750 O O . PHE A 1 89 ? 1.883 0.337 14.032 1.00 96.56 89 PHE A O 1
ATOM 757 N N . LEU A 1 90 ? 0.382 -0.183 12.448 1.00 95.75 90 LEU A N 1
ATOM 758 C CA . LEU A 1 90 ? -0.736 0.475 13.126 1.00 95.75 90 LEU A CA 1
ATOM 759 C C . LEU 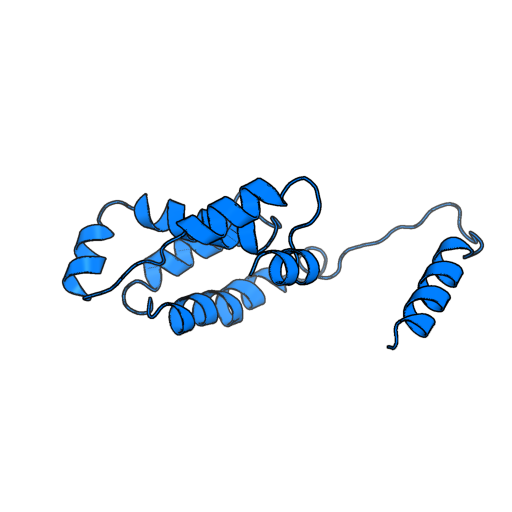A 1 90 ? -0.982 -0.123 14.513 1.00 95.75 90 LEU A C 1
ATOM 761 O O . LEU A 1 90 ? -1.153 0.638 15.457 1.00 95.75 90 LEU A O 1
ATOM 765 N N . THR A 1 91 ? -0.928 -1.452 14.651 1.00 93.00 91 THR A N 1
ATOM 766 C CA . THR A 1 91 ? -1.102 -2.137 15.949 1.00 93.00 91 THR A CA 1
ATOM 767 C C . THR A 1 91 ? 0.090 -1.979 16.896 1.00 93.00 91 THR A C 1
ATOM 769 O O . THR A 1 91 ? -0.032 -2.231 18.089 1.00 93.00 91 THR A O 1
ATOM 772 N N . GLU A 1 92 ? 1.245 -1.543 16.390 1.00 94.44 92 GLU A N 1
ATOM 773 C CA . GLU A 1 92 ? 2.452 -1.311 17.194 1.00 94.44 92 GLU A CA 1
ATOM 774 C C . GLU A 1 92 ? 2.484 0.110 17.801 1.00 94.44 92 GLU A C 1
ATOM 776 O O . GLU A 1 92 ? 3.373 0.420 18.598 1.00 94.44 92 GLU A O 1
ATOM 781 N N . ILE A 1 93 ? 1.531 0.987 17.452 1.00 94.44 93 ILE A N 1
ATOM 782 C CA . ILE A 1 93 ? 1.472 2.361 17.967 1.00 94.44 93 ILE A CA 1
ATOM 783 C C . ILE A 1 93 ? 0.980 2.380 19.421 1.00 94.44 93 ILE A C 1
ATOM 785 O O . ILE A 1 93 ? -0.148 1.963 19.697 1.00 94.44 93 ILE A O 1
ATOM 789 N N . PRO A 1 94 ? 1.748 2.969 20.356 1.00 93.50 94 PRO A N 1
ATOM 790 C CA . PRO A 1 94 ? 1.287 3.150 21.726 1.00 93.50 94 PRO A CA 1
ATOM 791 C C . PRO A 1 94 ? -0.006 3.976 21.794 1.00 93.50 94 PRO A C 1
ATOM 793 O O . PRO A 1 94 ? -0.062 5.104 21.306 1.00 93.50 94 PRO A O 1
ATOM 796 N N . GLY A 1 95 ? -1.037 3.419 22.434 1.00 88.94 95 GLY A N 1
ATOM 797 C CA . GLY A 1 95 ? -2.318 4.098 22.664 1.00 88.94 95 GLY A CA 1
ATOM 798 C C . GLY A 1 95 ? -3.331 4.002 21.518 1.00 88.94 95 GLY A C 1
ATOM 799 O O . GLY A 1 95 ? -4.438 4.521 21.660 1.00 88.94 95 GLY A O 1
ATOM 800 N N . ILE A 1 96 ? -3.005 3.319 20.414 1.00 92.81 96 ILE A N 1
ATOM 801 C CA . ILE A 1 96 ? -3.942 3.147 19.293 1.00 92.81 96 ILE A CA 1
ATOM 802 C C . ILE A 1 96 ? -5.198 2.365 19.699 1.00 92.81 96 ILE A C 1
ATOM 804 O O . ILE A 1 96 ? -6.294 2.719 19.278 1.00 92.81 96 ILE A O 1
ATOM 808 N N . ASP A 1 97 ? -5.057 1.360 20.568 1.00 92.25 97 ASP A N 1
ATOM 809 C CA . ASP A 1 97 ? -6.163 0.506 21.014 1.00 92.25 97 ASP A CA 1
ATOM 810 C C . ASP A 1 97 ? -7.267 1.315 21.698 1.00 92.25 97 ASP A C 1
ATOM 812 O O . ASP A 1 97 ? -8.453 1.088 21.463 1.00 92.25 97 ASP A O 1
ATOM 816 N N . GLN A 1 98 ? -6.881 2.311 22.501 1.00 92.31 98 GLN A N 1
ATOM 817 C CA . GLN A 1 98 ? -7.831 3.198 23.161 1.00 92.31 98 GLN A CA 1
ATOM 818 C C . GLN A 1 98 ? -8.620 4.016 22.133 1.00 92.31 98 GLN A C 1
ATOM 820 O O . GLN A 1 98 ? -9.846 4.062 22.200 1.00 92.31 98 GLN A O 1
ATOM 825 N N . MET A 1 99 ? -7.935 4.601 21.146 1.00 92.12 99 MET A N 1
ATOM 826 C CA . MET A 1 99 ? -8.580 5.369 20.075 1.00 92.12 99 MET A CA 1
ATOM 827 C C . MET A 1 99 ? -9.518 4.497 19.236 1.00 92.12 99 MET A C 1
ATOM 829 O O . MET A 1 99 ? -10.611 4.932 18.883 1.00 92.12 99 MET A O 1
ATOM 833 N N . ILE A 1 100 ? -9.120 3.256 18.941 1.00 93.88 100 ILE A N 1
ATOM 834 C CA . ILE A 1 100 ? -9.943 2.297 18.195 1.00 93.88 100 ILE A CA 1
ATOM 835 C C . ILE A 1 100 ? -11.249 2.014 18.943 1.00 93.88 100 ILE A C 1
ATOM 837 O O . ILE A 1 100 ? -12.317 2.065 18.333 1.00 93.88 100 ILE A O 1
ATOM 841 N N . VAL A 1 101 ? -11.176 1.765 20.254 1.00 94.56 101 VAL A N 1
ATOM 842 C CA . VAL A 1 101 ? -12.359 1.516 21.092 1.00 94.56 101 VAL A CA 1
ATOM 843 C C . VAL A 1 101 ? -13.247 2.758 21.182 1.00 94.56 101 VAL A C 1
ATOM 845 O O . VAL A 1 101 ? -14.453 2.656 20.966 1.00 94.56 101 VAL A O 1
ATOM 848 N N . GLU A 1 102 ? -12.668 3.928 21.459 1.00 94.62 102 GLU A N 1
ATOM 849 C CA . GLU A 1 102 ? -13.411 5.189 21.601 1.00 94.62 102 GLU A CA 1
ATOM 850 C C . GLU A 1 102 ? -14.136 5.598 20.312 1.00 94.62 102 GLU A C 1
ATOM 852 O O . GLU A 1 102 ? -15.248 6.123 20.365 1.00 94.62 102 GLU A O 1
ATOM 857 N N . GLN A 1 103 ? -13.526 5.336 19.154 1.00 93.19 103 GLN A N 1
ATOM 858 C CA . GLN A 1 103 ? -14.081 5.667 17.840 1.00 93.19 103 GLN A CA 1
ATOM 859 C C . GLN A 1 103 ? -14.914 4.527 17.227 1.00 93.19 103 GLN A C 1
ATOM 861 O O . GLN A 1 103 ? -15.457 4.692 16.135 1.00 93.19 103 GLN A O 1
ATOM 866 N N . GLY A 1 104 ? -15.014 3.366 17.889 1.00 94.44 104 GLY A N 1
ATOM 867 C CA . GLY A 1 104 ? -15.730 2.197 17.366 1.00 94.44 104 GLY A CA 1
ATOM 868 C C . GLY A 1 104 ? -15.151 1.656 16.053 1.00 94.44 104 GLY A C 1
ATOM 869 O O . GLY A 1 104 ? -15.892 1.171 15.197 1.00 94.44 104 GLY A O 1
ATOM 870 N N . ILE A 1 105 ? -13.836 1.770 15.864 1.00 95.38 105 ILE A N 1
ATOM 871 C CA . ILE A 1 105 ? -13.144 1.366 14.636 1.00 95.38 105 ILE A CA 1
ATOM 872 C C . ILE A 1 105 ? -12.838 -0.132 14.680 1.00 95.38 105 ILE A C 1
ATOM 874 O O . ILE A 1 105 ? -12.563 -0.703 15.730 1.00 95.38 105 ILE A O 1
ATOM 878 N N . THR A 1 106 ? -12.852 -0.786 13.521 1.00 94.50 106 THR A N 1
ATOM 879 C CA . THR A 1 106 ? -12.357 -2.159 13.363 1.00 94.50 106 THR A CA 1
ATOM 880 C C . THR A 1 106 ? -11.170 -2.144 12.411 1.00 94.50 106 THR A C 1
ATOM 882 O O . THR A 1 106 ? -11.296 -1.693 11.273 1.00 94.50 106 THR A O 1
ATOM 885 N N . LEU A 1 107 ? -10.008 -2.616 12.870 1.00 92.69 107 LEU A N 1
ATOM 886 C CA . LEU A 1 107 ? -8.837 -2.725 12.004 1.00 92.69 107 LEU A CA 1
ATOM 887 C C . LEU A 1 107 ? -8.994 -3.874 10.993 1.00 92.69 107 LEU A C 1
ATOM 889 O O . LEU A 1 107 ? -9.651 -4.872 11.298 1.00 92.69 107 LEU A O 1
ATOM 893 N N . PRO A 1 108 ? -8.379 -3.770 9.800 1.00 91.75 108 PRO A N 1
ATOM 894 C CA . PRO A 1 108 ? -8.439 -4.828 8.796 1.00 91.75 108 PRO A CA 1
ATOM 895 C C . PRO A 1 108 ? -7.764 -6.119 9.276 1.00 91.75 108 PRO A C 1
ATOM 897 O O . PRO A 1 108 ? -6.650 -6.078 9.798 1.00 91.75 108 PRO A O 1
ATOM 900 N N . ASP A 1 109 ? -8.395 -7.268 9.022 1.00 90.75 109 ASP A N 1
ATOM 901 C CA . ASP A 1 109 ? -7.750 -8.572 9.190 1.00 90.75 109 ASP A CA 1
ATOM 902 C C . ASP A 1 109 ? -6.763 -8.830 8.039 1.00 90.75 109 ASP A C 1
ATOM 904 O O . ASP A 1 109 ? -7.146 -8.960 6.872 1.00 90.75 109 ASP A O 1
ATOM 908 N N . ALA A 1 110 ? -5.476 -8.914 8.374 1.00 92.00 110 ALA A N 1
ATOM 909 C CA . ALA A 1 110 ? -4.403 -9.153 7.418 1.00 92.00 110 ALA A CA 1
ATOM 910 C C . ALA A 1 110 ? -4.189 -10.644 7.095 1.00 92.00 110 ALA A C 1
ATOM 912 O O . ALA A 1 110 ? -3.420 -10.950 6.188 1.00 92.00 110 ALA A O 1
ATOM 913 N N . THR A 1 111 ? -4.875 -11.582 7.758 1.00 94.62 111 THR A N 1
ATOM 914 C CA . THR A 1 111 ? -4.588 -13.029 7.662 1.00 94.62 111 THR A CA 1
ATOM 915 C C . THR A 1 111 ? -4.576 -13.549 6.220 1.00 94.62 111 THR A C 1
ATOM 917 O O . THR A 1 111 ? -3.648 -14.244 5.798 1.00 94.62 111 THR A O 1
ATOM 920 N N . THR A 1 112 ? -5.587 -13.187 5.425 1.00 95.12 112 THR A N 1
ATOM 921 C CA . THR A 1 112 ? -5.687 -13.628 4.022 1.00 95.12 112 THR A CA 1
ATOM 922 C C . THR A 1 112 ? -4.612 -12.982 3.143 1.00 95.12 112 THR A C 1
ATOM 924 O O . THR A 1 112 ? -4.042 -13.644 2.272 1.00 95.12 112 THR A O 1
ATOM 927 N N . LEU A 1 113 ? -4.299 -11.706 3.395 1.00 95.69 113 LEU A N 1
ATOM 928 C CA . LEU A 1 113 ? -3.234 -10.975 2.708 1.00 95.69 113 LEU A CA 1
ATOM 929 C C . LEU A 1 113 ? -1.860 -11.586 3.018 1.00 95.69 113 LEU A C 1
ATOM 931 O O . LEU A 1 113 ? -1.059 -11.795 2.107 1.00 95.69 113 LEU A O 1
ATOM 935 N N . ASP A 1 114 ? -1.609 -11.933 4.276 1.00 96.44 114 ASP A N 1
ATOM 936 C CA . ASP A 1 114 ? -0.368 -12.552 4.736 1.00 96.44 114 ASP A CA 1
ATOM 937 C C . ASP A 1 114 ? -0.148 -13.916 4.080 1.00 96.44 114 ASP A C 1
ATOM 939 O O . ASP A 1 114 ? 0.952 -14.217 3.602 1.00 96.44 114 ASP A O 1
ATOM 943 N N . ALA A 1 115 ? -1.203 -14.730 4.007 1.00 97.12 115 ALA A N 1
ATOM 944 C CA . ALA A 1 115 ? -1.171 -16.022 3.331 1.00 97.12 115 ALA A CA 1
ATOM 945 C C . ALA A 1 115 ? -0.894 -15.875 1.824 1.00 97.12 115 ALA A C 1
ATOM 947 O O . ALA A 1 115 ? -0.043 -16.591 1.283 1.00 97.12 115 ALA A O 1
ATOM 948 N N . TYR A 1 116 ? -1.534 -14.904 1.166 1.00 97.75 116 TYR A N 1
ATOM 949 C CA . TYR A 1 116 ? -1.280 -14.582 -0.238 1.00 97.75 116 TYR A CA 1
ATOM 950 C C . TYR A 1 116 ? 0.178 -14.158 -0.474 1.00 97.75 116 TYR A C 1
ATOM 952 O O . TYR A 1 116 ? 0.866 -14.729 -1.327 1.00 97.75 116 TYR A O 1
ATOM 960 N N . ILE A 1 117 ? 0.687 -13.212 0.322 1.00 97.31 117 ILE A N 1
ATOM 961 C CA . ILE A 1 117 ? 2.076 -12.743 0.231 1.00 97.31 117 ILE A CA 1
ATOM 962 C C . ILE A 1 117 ? 3.036 -13.914 0.429 1.00 97.31 117 ILE A C 1
ATOM 964 O O . ILE A 1 117 ? 3.956 -14.098 -0.368 1.00 97.31 117 ILE A O 1
ATOM 968 N N . LYS A 1 118 ? 2.809 -14.750 1.447 1.00 97.12 118 LYS A N 1
ATOM 969 C CA . LYS A 1 118 ? 3.651 -15.919 1.723 1.00 97.12 118 LYS A CA 1
ATOM 970 C C . LYS A 1 118 ? 3.708 -16.886 0.539 1.00 97.12 118 LYS A C 1
ATOM 972 O O . LYS A 1 118 ? 4.781 -17.427 0.277 1.00 97.12 118 LYS A O 1
ATOM 977 N N . LYS A 1 119 ? 2.589 -17.097 -0.161 1.00 96.56 119 LYS A N 1
ATOM 978 C CA . LYS A 1 119 ? 2.500 -18.012 -1.308 1.00 96.56 119 LYS A CA 1
ATOM 979 C C . LYS A 1 119 ? 3.198 -17.468 -2.561 1.00 96.56 119 LYS A C 1
ATOM 981 O O . LYS A 1 119 ? 3.860 -18.239 -3.248 1.00 96.56 119 LYS A O 1
ATOM 986 N N . TYR A 1 120 ? 3.079 -16.170 -2.853 1.00 95.44 120 TYR A N 1
ATOM 987 C CA . TYR A 1 120 ? 3.498 -15.607 -4.149 1.00 95.44 120 TYR A CA 1
ATOM 988 C C . TYR A 1 120 ? 4.696 -14.647 -4.108 1.00 95.44 120 TYR A C 1
ATOM 990 O O . TYR A 1 120 ? 5.125 -14.191 -5.172 1.00 95.44 120 TYR A O 1
ATOM 998 N N . LYS A 1 121 ? 5.273 -14.349 -2.933 1.00 91.19 121 LYS A N 1
ATOM 999 C CA . LYS A 1 121 ? 6.411 -13.412 -2.799 1.00 91.19 121 LYS A CA 1
ATOM 1000 C C . LYS A 1 121 ? 7.621 -13.758 -3.676 1.00 91.19 121 LYS A C 1
ATOM 1002 O O . LYS A 1 121 ? 8.288 -12.846 -4.149 1.00 91.19 121 LYS A O 1
ATOM 1007 N N . ASP A 1 122 ? 7.869 -15.046 -3.915 1.00 91.44 122 ASP A N 1
ATOM 1008 C CA . ASP A 1 122 ? 9.018 -15.536 -4.690 1.00 91.44 122 ASP A CA 1
ATOM 1009 C C . ASP A 1 122 ? 8.669 -15.763 -6.177 1.00 91.44 122 ASP A C 1
ATOM 1011 O O . ASP A 1 122 ? 9.505 -16.213 -6.956 1.00 91.44 122 ASP A O 1
ATOM 1015 N N . ILE A 1 123 ? 7.429 -15.452 -6.577 1.00 89.94 123 ILE A N 1
ATOM 1016 C CA . ILE A 1 123 ? 6.920 -15.601 -7.947 1.00 89.94 123 ILE A CA 1
ATOM 1017 C C . ILE A 1 123 ? 6.629 -14.216 -8.530 1.00 89.94 123 ILE A C 1
ATOM 1019 O O . ILE A 1 123 ? 7.361 -13.713 -9.380 1.00 89.94 123 ILE A O 1
ATOM 1023 N N . SER A 1 124 ? 5.530 -13.601 -8.090 1.00 91.19 124 SER A N 1
ATOM 1024 C CA . SER A 1 124 ? 5.093 -12.265 -8.487 1.00 91.19 124 SER A CA 1
ATOM 1025 C C . SER A 1 124 ? 3.873 -11.871 -7.662 1.00 91.19 124 SER A C 1
ATOM 1027 O O . SER A 1 124 ? 2.913 -12.631 -7.562 1.00 91.19 124 SER A O 1
ATOM 1029 N N . LEU A 1 125 ? 3.871 -10.663 -7.106 1.00 95.00 125 LEU A N 1
ATOM 1030 C CA . LEU A 1 125 ? 2.720 -10.110 -6.394 1.00 95.00 125 LEU A CA 1
ATOM 1031 C C . LEU A 1 125 ? 2.016 -9.087 -7.293 1.00 95.00 125 LEU A C 1
ATOM 1033 O O . LEU A 1 125 ? 2.469 -7.946 -7.420 1.00 95.00 125 LEU A O 1
ATOM 1037 N N . GLY A 1 126 ? 0.909 -9.482 -7.925 1.00 93.75 126 GLY A N 1
ATOM 1038 C CA . GLY A 1 126 ? 0.199 -8.657 -8.906 1.00 93.75 126 GLY A CA 1
ATOM 1039 C C . GLY A 1 126 ? -1.248 -9.097 -9.115 1.00 93.75 126 GLY A C 1
ATOM 1040 O O . GLY A 1 126 ? -1.734 -9.970 -8.411 1.00 93.75 126 GLY A O 1
ATOM 1041 N N . ASN A 1 127 ? -1.947 -8.483 -10.075 1.00 93.69 127 ASN A N 1
ATOM 1042 C CA . ASN A 1 127 ? -3.323 -8.885 -10.401 1.00 93.69 127 ASN A CA 1
ATOM 1043 C C . ASN A 1 127 ? -3.422 -10.353 -10.855 1.00 93.69 127 ASN A C 1
ATOM 1045 O O . ASN A 1 127 ? -4.297 -11.033 -10.339 1.00 93.69 127 ASN A O 1
ATOM 1049 N N . PRO A 1 128 ? -2.533 -10.885 -11.724 1.00 93.56 128 PRO A N 1
ATOM 1050 C CA . PRO A 1 128 ? -2.683 -12.262 -12.198 1.00 93.56 128 PRO A CA 1
ATOM 1051 C C . PRO A 1 128 ? -2.596 -13.306 -11.080 1.00 93.56 128 PRO A C 1
ATOM 1053 O O . PRO A 1 128 ? -3.384 -14.240 -11.044 1.00 93.56 128 PRO A O 1
ATOM 1056 N N . THR A 1 129 ? -1.653 -13.139 -10.149 1.00 95.00 129 THR A N 1
ATOM 1057 C CA . THR A 1 129 ? -1.492 -14.053 -9.011 1.00 95.00 129 THR A CA 1
ATOM 1058 C C . THR A 1 129 ? -2.546 -13.832 -7.935 1.00 95.00 129 THR A C 1
ATOM 1060 O O . THR A 1 129 ? -2.900 -14.779 -7.242 1.00 95.00 129 THR A O 1
ATOM 1063 N N . LEU A 1 130 ? -3.084 -12.613 -7.815 1.00 94.88 130 LEU A N 1
ATOM 1064 C CA . LEU A 1 130 ? -4.238 -12.346 -6.962 1.00 94.88 130 LEU A CA 1
ATOM 1065 C C . LEU A 1 130 ? -5.488 -13.052 -7.501 1.00 94.88 130 LEU A C 1
ATOM 1067 O O . LEU A 1 130 ? -6.126 -13.759 -6.739 1.00 94.88 130 LEU A O 1
ATOM 1071 N N . GLU A 1 131 ? -5.799 -12.911 -8.792 1.00 94.88 131 GLU A N 1
ATOM 1072 C CA . GLU A 1 131 ? -6.946 -13.562 -9.453 1.00 94.88 131 GLU A CA 1
ATOM 1073 C C . GLU A 1 131 ? -6.892 -15.096 -9.384 1.00 94.88 131 GLU A C 1
ATOM 1075 O O . GLU A 1 131 ? -7.929 -15.737 -9.372 1.00 94.88 131 GLU A O 1
ATOM 1080 N N . GLU A 1 132 ? -5.699 -15.693 -9.337 1.00 94.19 132 GLU A N 1
ATOM 1081 C CA . GLU A 1 132 ? -5.524 -17.137 -9.120 1.00 94.19 132 GLU A CA 1
ATOM 1082 C C . GLU A 1 132 ? -5.764 -17.553 -7.656 1.00 94.19 132 GLU A C 1
ATOM 1084 O O . GLU A 1 132 ? -6.064 -18.713 -7.372 1.00 94.19 132 GLU A O 1
ATOM 1089 N N . TYR A 1 133 ? -5.557 -16.634 -6.711 1.00 94.69 133 TYR A N 1
ATOM 1090 C CA . TYR A 1 133 ? -5.634 -16.917 -5.281 1.00 94.69 133 TYR A CA 1
ATOM 1091 C C . TYR A 1 133 ? -7.056 -16.827 -4.710 1.00 94.69 133 TYR A C 1
ATOM 1093 O O . TYR A 1 133 ? -7.355 -17.573 -3.775 1.00 94.69 133 TYR A O 1
ATOM 1101 N N . VAL A 1 134 ? -7.886 -15.914 -5.233 1.00 90.31 134 VAL A N 1
ATOM 1102 C CA . VAL A 1 134 ? -9.320 -15.759 -4.892 1.00 90.31 134 VAL A CA 1
ATOM 1103 C C . VAL A 1 134 ? -10.205 -16.660 -5.740 1.00 90.31 134 VAL A C 1
ATOM 1105 O O . VAL A 1 134 ? -11.177 -17.191 -5.161 1.00 90.31 134 VAL A O 1
#

pLDDT: mean 93.07, std 5.24, range [59.03, 98.38]

Foldseek 3Di:
DDPVVVVVVVVCVVPPDDPDPDDDDDDCDPTVDPPQVCCQPVPVLVVVCVVQVPPLVSVLLSVQLCCQQPNHPNHPPDPLVSVVSSLVVCVVDPPSVVSCVVVVGDGDDCVLSVVLCVVPVVPDDDDVSVVVSD